Protein AF-A0A8J4T6A2-F1 (afdb_monomer_lite)

Sequence (131 aa):
PFPASNYIHLYDVHERLLNKLLDRYDEGLISDFYSFLDDVWPLAIYHDRFAEFQSELREILHSIPPKGQQSIADNVREMLEGTGEIKPSEVEQLKAVYLNDGYKRAVEERLLNFISFNYNLLPMYAKPDLV

Foldseek 3Di:
DDPVLQVVLCPPPDCVVVVVVPVCVVVVVDPDPRVSSPDLVCLCSSDPCNVVLVVVLVVLQQDAFPQHPGGLVVLVVVCCVVPVDQDPVNVVVSVVCCVPRCSVVVNVVSVLVSCVVCCVSNVVDDHPVRD

InterPro domains:
  IPR038884 Cilia- and flagella-associated protein 61 [PTHR21178] (2-130)
  IPR056299 CFAP61, dimerisation domain [PF23150] (1-45)

Radius of gyration: 17.55 Å; chains: 1; bounding box: 40×37×43 Å

Secondary structure (DSSP, 8-state):
---HHHHHTTTT--GGGGTSHHHHHHTTS-S-HHHHHSSSTTTTTSSTTHHHHHHHHHHHHHSPPTT-SS-HHHHHHHHHHHHSS--HHHHHHHHHHHHHSSHHHHHHHHHHHHHHHTTTT-TTS--GGG-

Organism: NCBI:txid100268

pLDDT: mean 88.51, std 6.6, range [53.25, 95.75]

Structure (mmCIF, N/CA/C/O backbone):
data_AF-A0A8J4T6A2-F1
#
_entry.id   AF-A0A8J4T6A2-F1
#
loop_
_atom_site.group_PDB
_atom_site.id
_atom_site.type_symbol
_atom_site.label_atom_id
_atom_site.label_alt_id
_atom_site.label_comp_id
_atom_site.label_asym_id
_atom_site.label_entity_id
_atom_site.label_seq_id
_atom_site.pdbx_PDB_ins_code
_atom_site.Cartn_x
_atom_site.Cartn_y
_atom_site.Cartn_z
_atom_site.occupancy
_atom_site.B_iso_or_equiv
_atom_site.auth_seq_id
_atom_site.auth_comp_id
_atom_site.auth_asym_id
_atom_site.auth_atom_id
_atom_site.pdbx_PDB_model_num
ATOM 1 N N . PRO A 1 1 ? 21.703 -9.189 -13.269 1.00 79.88 1 PRO A N 1
ATOM 2 C CA . PRO A 1 1 ? 22.243 -9.259 -11.888 1.00 79.88 1 PRO A CA 1
ATOM 3 C C . PRO A 1 1 ? 21.060 -9.260 -10.921 1.00 79.88 1 PRO A C 1
ATOM 5 O O . PRO A 1 1 ? 20.067 -8.623 -11.244 1.00 79.88 1 PRO A O 1
ATOM 8 N N . PHE A 1 2 ? 21.127 -9.983 -9.803 1.00 84.06 2 PHE A N 1
ATOM 9 C CA . PHE A 1 2 ? 19.994 -10.085 -8.877 1.00 84.06 2 PHE A CA 1
ATOM 10 C C . PHE A 1 2 ? 19.778 -8.756 -8.116 1.00 84.06 2 PHE A C 1
ATOM 12 O O . PHE A 1 2 ? 20.727 -8.292 -7.473 1.00 84.06 2 PHE A O 1
ATOM 19 N N . PRO A 1 3 ? 18.582 -8.133 -8.167 1.00 89.25 3 PRO A N 1
ATOM 20 C CA . PRO A 1 3 ? 18.318 -6.814 -7.587 1.00 89.25 3 PRO A CA 1
ATOM 21 C C . PRO A 1 3 ? 18.047 -6.895 -6.074 1.00 89.25 3 PRO A C 1
ATOM 23 O O . PRO A 1 3 ? 16.985 -6.515 -5.585 1.00 89.25 3 PRO A O 1
ATOM 26 N N . ALA A 1 4 ? 19.027 -7.391 -5.311 1.00 91.12 4 ALA A N 1
ATOM 27 C CA . ALA A 1 4 ? 18.889 -7.637 -3.872 1.00 91.12 4 ALA A CA 1
ATOM 28 C C . ALA A 1 4 ? 18.439 -6.397 -3.080 1.00 91.12 4 ALA A C 1
ATOM 30 O O . ALA A 1 4 ? 17.628 -6.517 -2.165 1.00 91.12 4 ALA A O 1
ATOM 31 N N . SER A 1 5 ? 18.933 -5.209 -3.446 1.00 90.88 5 SER A N 1
ATOM 32 C CA . SER A 1 5 ? 18.570 -3.943 -2.798 1.00 90.88 5 SER A CA 1
ATOM 33 C C . SER A 1 5 ? 17.072 -3.663 -2.871 1.00 90.88 5 SER A C 1
ATOM 35 O O . SER A 1 5 ? 16.485 -3.236 -1.885 1.00 90.88 5 SER A O 1
ATOM 37 N N . ASN A 1 6 ? 16.440 -3.944 -4.011 1.00 92.06 6 ASN A N 1
ATOM 38 C CA . ASN A 1 6 ? 15.015 -3.695 -4.203 1.00 92.06 6 ASN A CA 1
ATOM 39 C C . ASN A 1 6 ? 14.198 -4.659 -3.343 1.00 92.06 6 ASN A C 1
ATOM 41 O O . ASN A 1 6 ? 13.299 -4.243 -2.622 1.00 92.06 6 ASN A O 1
ATOM 45 N N . TYR A 1 7 ? 14.567 -5.939 -3.339 1.00 92.12 7 TYR A N 1
ATOM 46 C CA . TYR A 1 7 ? 13.794 -6.966 -2.638 1.00 92.12 7 TYR A CA 1
ATOM 47 C C . TYR A 1 7 ? 13.863 -6.839 -1.114 1.00 92.12 7 TYR A C 1
ATOM 49 O O . TYR A 1 7 ? 12.923 -7.241 -0.436 1.00 92.12 7 TYR A O 1
ATOM 57 N N . ILE A 1 8 ? 14.917 -6.227 -0.565 1.00 92.31 8 ILE A N 1
ATOM 58 C CA . ILE A 1 8 ? 14.974 -5.903 0.869 1.00 92.31 8 ILE A CA 1
ATOM 59 C C . ILE A 1 8 ? 13.809 -4.984 1.278 1.00 92.31 8 ILE A C 1
ATOM 61 O O . ILE A 1 8 ? 13.272 -5.159 2.367 1.00 92.31 8 ILE A O 1
ATOM 65 N N . HIS A 1 9 ? 13.354 -4.078 0.405 1.00 91.00 9 HIS A N 1
ATOM 66 C CA . HIS A 1 9 ? 12.208 -3.199 0.686 1.00 91.00 9 HIS A CA 1
ATOM 67 C C . HIS A 1 9 ? 10.863 -3.944 0.717 1.00 91.00 9 HIS A C 1
ATOM 69 O O . HIS A 1 9 ? 9.873 -3.403 1.197 1.00 91.00 9 HIS A O 1
ATOM 75 N N . LEU A 1 10 ? 10.811 -5.181 0.210 1.00 91.19 10 LEU A N 1
ATOM 76 C CA . LEU A 1 10 ? 9.619 -6.034 0.270 1.00 91.19 10 LEU A CA 1
ATOM 77 C C . LEU A 1 10 ? 9.528 -6.819 1.580 1.00 91.19 10 LEU A C 1
ATOM 79 O O . LEU A 1 10 ? 8.507 -7.449 1.853 1.00 91.19 10 LEU A O 1
ATOM 83 N N . TYR A 1 11 ? 10.592 -6.823 2.383 1.00 88.56 11 TYR A N 1
ATOM 84 C CA . TYR A 1 11 ? 10.566 -7.466 3.685 1.00 88.56 11 TYR A CA 1
ATOM 85 C C . TYR A 1 11 ? 9.569 -6.752 4.606 1.00 88.56 11 TYR A C 1
ATOM 87 O O . TYR A 1 11 ? 9.476 -5.529 4.592 1.00 88.56 11 TYR A O 1
ATOM 95 N N . ASP A 1 12 ? 8.825 -7.524 5.402 1.00 85.94 12 ASP A N 1
ATOM 96 C CA . ASP A 1 12 ? 7.759 -7.027 6.294 1.00 85.94 12 ASP A CA 1
ATOM 97 C C . ASP A 1 12 ? 6.556 -6.377 5.568 1.00 85.94 12 ASP A C 1
ATOM 99 O O . ASP A 1 12 ? 5.667 -5.789 6.185 1.00 85.94 12 ASP A O 1
ATOM 103 N N . VAL A 1 13 ? 6.476 -6.524 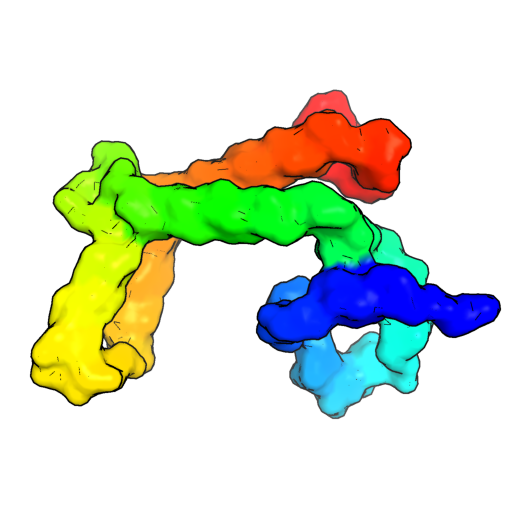4.239 1.00 89.75 13 VAL A N 1
ATOM 104 C CA . VAL A 1 13 ? 5.329 -6.088 3.439 1.00 89.75 13 VAL A CA 1
ATOM 105 C C . VAL A 1 13 ? 4.328 -7.229 3.277 1.00 89.75 13 VAL A C 1
ATOM 107 O O . VAL A 1 13 ? 4.654 -8.321 2.815 1.00 89.75 13 VAL A O 1
ATOM 110 N N . HIS A 1 14 ? 3.064 -6.960 3.604 1.00 90.88 14 HIS A N 1
ATOM 111 C CA . HIS A 1 14 ? 1.982 -7.922 3.405 1.00 90.88 14 HIS A CA 1
ATOM 112 C C . HIS A 1 14 ? 1.709 -8.157 1.906 1.00 90.88 14 HIS A C 1
ATOM 114 O O . HIS A 1 14 ? 1.600 -7.207 1.131 1.00 90.88 14 HIS A O 1
ATOM 120 N N . GLU A 1 15 ? 1.485 -9.412 1.500 1.00 90.19 15 GLU A N 1
ATOM 121 C CA . GLU A 1 15 ? 1.326 -9.820 0.090 1.00 90.19 15 GLU A CA 1
ATOM 122 C C . GLU A 1 15 ? 0.196 -9.083 -0.666 1.00 90.19 15 GLU A C 1
ATOM 124 O O . GLU A 1 15 ? 0.342 -8.746 -1.838 1.00 90.19 15 GLU A O 1
ATOM 129 N N . ARG A 1 16 ? -0.894 -8.716 0.024 1.00 90.88 16 ARG A N 1
ATOM 130 C CA . ARG A 1 16 ? -1.946 -7.818 -0.492 1.00 90.88 16 ARG A CA 1
ATOM 131 C C . ARG A 1 16 ? -1.437 -6.492 -1.066 1.00 90.88 16 ARG A C 1
ATOM 133 O O . ARG A 1 16 ? -2.049 -6.007 -2.013 1.00 90.88 16 ARG A O 1
ATOM 140 N N . LEU A 1 17 ? -0.369 -5.901 -0.515 1.00 90.38 17 LEU A N 1
ATOM 141 C CA . LEU A 1 17 ? 0.248 -4.693 -1.084 1.00 90.38 17 LEU A CA 1
ATOM 142 C C . LEU A 1 17 ? 0.984 -5.012 -2.390 1.00 90.38 17 LEU A C 1
ATOM 144 O O . LEU A 1 17 ? 1.019 -4.193 -3.302 1.00 90.38 17 LEU A O 1
ATOM 148 N N . LEU A 1 18 ? 1.510 -6.229 -2.504 1.00 92.19 18 LEU A N 1
ATOM 149 C CA . LEU A 1 18 ? 2.196 -6.754 -3.682 1.00 92.19 18 LEU A CA 1
ATOM 150 C C . LEU A 1 18 ? 1.207 -7.339 -4.698 1.00 92.19 18 LEU A C 1
ATOM 152 O O . LEU A 1 18 ? 1.467 -8.362 -5.326 1.00 92.19 18 LEU A O 1
ATOM 156 N N . ASN A 1 19 ? 0.055 -6.680 -4.843 1.00 90.12 19 ASN A N 1
ATOM 157 C CA . ASN A 1 19 ? -1.023 -7.054 -5.753 1.00 90.12 19 ASN A CA 1
ATOM 158 C C . ASN A 1 19 ? -1.575 -8.470 -5.540 1.00 90.12 19 ASN A C 1
ATOM 160 O O . ASN A 1 19 ? -1.928 -9.129 -6.513 1.00 90.12 19 ASN A O 1
ATOM 164 N N . LYS A 1 20 ? -1.720 -8.915 -4.286 1.00 92.06 20 LYS A N 1
ATOM 165 C CA . LYS A 1 20 ? -2.178 -10.277 -3.954 1.00 92.06 20 LYS A CA 1
ATOM 166 C C . LYS A 1 20 ? -1.282 -11.347 -4.587 1.00 92.06 20 LYS A C 1
ATOM 168 O O . LYS A 1 20 ? -1.732 -12.185 -5.372 1.00 92.06 20 LYS A O 1
ATOM 173 N N . LEU A 1 21 ? 0.015 -11.220 -4.325 1.00 91.62 21 LEU A N 1
ATOM 174 C CA . LEU A 1 21 ? 1.079 -11.985 -4.965 1.00 91.62 21 LEU A CA 1
ATOM 175 C C . LEU A 1 21 ? 0.800 -13.496 -4.977 1.00 91.62 21 LEU A C 1
ATOM 177 O O . LEU A 1 21 ? 1.015 -14.140 -6.002 1.00 91.62 21 LEU A O 1
ATOM 181 N N . LEU A 1 22 ? 0.321 -14.044 -3.854 1.00 91.19 22 LEU A N 1
ATOM 182 C CA . LEU A 1 22 ? 0.083 -15.483 -3.712 1.00 91.19 22 LEU A CA 1
ATOM 183 C C . LEU A 1 22 ? -1.124 -15.935 -4.534 1.00 91.19 22 LEU A C 1
ATOM 185 O O . LEU A 1 22 ? -0.985 -16.832 -5.360 1.00 91.19 22 LEU A O 1
ATOM 189 N N . ASP A 1 23 ? -2.262 -15.249 -4.391 1.00 93.81 23 ASP A N 1
ATOM 190 C CA . ASP A 1 23 ? -3.486 -15.569 -5.138 1.00 93.81 23 ASP A CA 1
ATOM 191 C C . ASP A 1 23 ? -3.219 -15.567 -6.654 1.00 93.81 23 ASP A C 1
ATOM 193 O O . ASP A 1 23 ? -3.608 -16.482 -7.377 1.00 93.81 23 ASP A O 1
ATOM 197 N N . ARG A 1 24 ? -2.494 -14.556 -7.153 1.00 93.50 24 ARG A N 1
ATOM 198 C CA . ARG A 1 24 ? -2.190 -14.437 -8.588 1.00 93.50 24 ARG A CA 1
ATOM 199 C C . ARG A 1 24 ? -1.208 -15.492 -9.086 1.00 93.50 24 ARG A C 1
ATOM 201 O O . ARG A 1 24 ? -1.247 -15.837 -10.268 1.00 93.50 24 ARG A O 1
ATOM 208 N N . TYR A 1 25 ? -0.308 -15.962 -8.230 1.00 94.25 25 TYR A N 1
ATOM 209 C CA . TYR A 1 25 ? 0.577 -17.070 -8.565 1.00 94.25 25 TYR A CA 1
ATOM 210 C C . TYR A 1 25 ? -0.212 -18.377 -8.675 1.00 94.25 25 TYR A C 1
ATOM 212 O O . TYR A 1 25 ? -0.102 -19.070 -9.686 1.00 94.25 25 TYR A O 1
ATOM 220 N N . ASP A 1 26 ? -1.07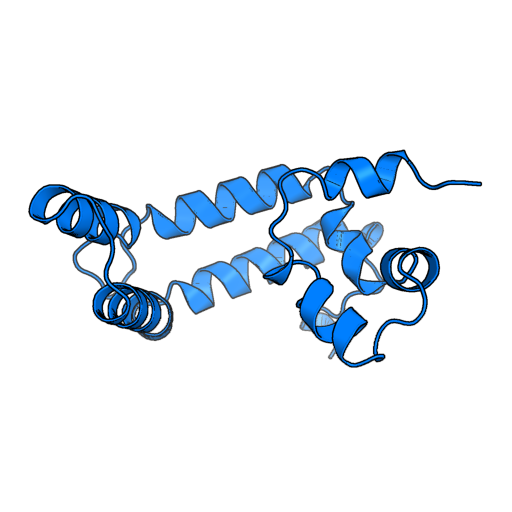7 -18.655 -7.699 1.00 94.25 26 ASP A N 1
ATOM 221 C CA . ASP A 1 26 ? -1.917 -19.856 -7.671 1.00 94.25 26 ASP A CA 1
ATOM 222 C C . ASP A 1 26 ? -2.915 -19.896 -8.844 1.00 94.25 26 ASP A C 1
ATOM 224 O O . ASP A 1 26 ? -3.173 -20.956 -9.417 1.00 94.25 26 ASP A O 1
ATOM 228 N N . GLU A 1 27 ? -3.428 -18.737 -9.267 1.00 95.75 27 GLU A N 1
ATOM 229 C CA . GLU A 1 27 ? -4.269 -18.585 -10.463 1.00 95.75 27 GLU A CA 1
ATOM 230 C C . GLU A 1 27 ? -3.487 -18.684 -11.791 1.00 95.75 27 GLU A C 1
ATOM 232 O O . GLU A 1 27 ? -4.086 -18.664 -12.869 1.00 95.75 27 GLU A O 1
ATOM 237 N N . GLY A 1 28 ? -2.153 -18.773 -11.748 1.00 93.88 28 GLY A N 1
ATOM 238 C CA . GLY A 1 28 ? -1.291 -18.822 -12.932 1.00 93.88 28 GLY A CA 1
ATOM 239 C C . GLY A 1 28 ? -1.151 -17.486 -13.672 1.00 93.88 28 GLY A C 1
ATOM 240 O O . GLY A 1 28 ? -0.653 -17.458 -14.798 1.00 93.88 28 GLY A O 1
ATOM 241 N N . LEU A 1 29 ? -1.570 -16.371 -13.061 1.00 93.19 29 LEU A N 1
ATOM 242 C CA . LEU A 1 29 ? -1.395 -15.017 -13.603 1.00 93.19 29 LEU A CA 1
ATOM 243 C C . LEU A 1 29 ? 0.047 -14.517 -13.447 1.00 93.19 29 LEU A C 1
ATOM 245 O O . LEU A 1 29 ? 0.479 -13.653 -14.209 1.00 93.19 29 LEU A O 1
ATOM 249 N N . ILE A 1 30 ? 0.780 -15.043 -12.462 1.00 94.38 30 ILE A N 1
ATOM 250 C CA . ILE A 1 30 ? 2.213 -14.810 -12.272 1.00 94.38 30 ILE A CA 1
ATOM 251 C C . ILE A 1 30 ? 2.942 -16.119 -12.549 1.00 94.38 30 ILE A C 1
ATOM 253 O O . ILE A 1 30 ? 2.898 -17.046 -11.751 1.00 94.38 30 ILE A O 1
ATOM 257 N N . SER A 1 31 ? 3.640 -16.192 -13.677 1.00 90.56 31 SER A N 1
ATOM 258 C CA . SER A 1 31 ? 4.462 -17.357 -14.020 1.00 90.56 31 SER A CA 1
ATOM 259 C C . SER A 1 31 ? 5.849 -17.319 -13.377 1.00 90.56 31 SER A C 1
ATOM 261 O O . SER A 1 31 ? 6.474 -18.359 -13.189 1.00 90.56 31 SER A O 1
ATOM 263 N N . ASP A 1 32 ? 6.346 -16.117 -13.081 1.00 92.69 32 ASP A N 1
ATOM 264 C CA . ASP A 1 32 ? 7.692 -15.877 -12.571 1.00 92.69 32 ASP A CA 1
ATOM 265 C C . ASP A 1 32 ? 7.719 -14.627 -11.679 1.00 92.69 32 ASP A C 1
ATOM 267 O O . ASP A 1 32 ? 7.412 -13.520 -12.129 1.00 92.69 32 ASP A O 1
ATOM 271 N N . PHE A 1 33 ? 8.112 -14.801 -10.414 1.00 91.06 33 PHE A N 1
ATOM 272 C CA . PHE A 1 33 ? 8.208 -13.694 -9.463 1.00 91.06 33 PHE A CA 1
ATOM 273 C C . PHE A 1 33 ? 9.300 -12.698 -9.829 1.00 91.06 33 PHE A C 1
ATOM 275 O O . PHE A 1 33 ? 9.140 -11.515 -9.540 1.00 91.06 33 PHE A O 1
ATOM 282 N N . TYR A 1 34 ? 10.382 -13.145 -10.472 1.00 91.12 34 TYR A N 1
ATOM 283 C CA . TYR A 1 34 ? 11.456 -12.240 -10.859 1.00 91.12 34 TYR A CA 1
ATOM 284 C C . TYR A 1 34 ? 10.941 -11.216 -11.872 1.00 91.12 34 TYR A C 1
ATOM 286 O O . TYR A 1 34 ? 10.994 -10.019 -11.607 1.00 91.12 34 TYR A O 1
ATOM 294 N N . SER A 1 35 ? 10.349 -11.684 -12.973 1.00 90.50 35 SER A N 1
ATOM 295 C CA . SER A 1 35 ? 9.775 -10.819 -14.012 1.00 90.50 35 SER A CA 1
ATOM 296 C C . SER A 1 35 ? 8.640 -9.937 -13.484 1.00 90.50 35 SER A C 1
ATOM 298 O O . SER A 1 35 ? 8.524 -8.782 -13.877 1.00 90.50 35 SER A O 1
ATOM 300 N N . PHE A 1 36 ? 7.812 -10.456 -12.571 1.00 92.50 36 PHE A N 1
ATOM 301 C CA . PHE A 1 36 ? 6.710 -9.698 -11.972 1.00 92.50 36 PHE A CA 1
ATOM 302 C C . PHE A 1 36 ? 7.180 -8.550 -11.065 1.00 92.50 36 PHE A C 1
ATOM 304 O O . PHE A 1 36 ? 6.566 -7.481 -11.040 1.00 92.50 36 PHE A O 1
ATOM 311 N N . LEU A 1 37 ? 8.257 -8.775 -10.307 1.00 93.19 37 LEU A N 1
ATOM 312 C CA . LEU A 1 37 ? 8.836 -7.800 -9.380 1.00 93.19 37 LEU A CA 1
ATOM 313 C C . LEU A 1 37 ? 9.855 -6.860 -10.046 1.00 93.19 37 LEU A C 1
ATOM 315 O O . LEU A 1 37 ? 10.216 -5.853 -9.435 1.00 93.19 37 LEU A O 1
ATOM 319 N N . ASP A 1 38 ? 10.313 -7.177 -11.258 1.00 91.56 38 ASP A N 1
ATOM 320 C CA . ASP A 1 38 ? 11.168 -6.323 -12.104 1.00 91.56 38 ASP A CA 1
ATOM 321 C C . ASP A 1 38 ? 10.356 -5.330 -12.962 1.00 91.56 38 ASP A C 1
ATOM 323 O O . ASP A 1 38 ? 10.915 -4.531 -13.710 1.00 91.56 38 ASP A O 1
ATOM 327 N N . ASP A 1 39 ? 9.026 -5.368 -12.854 1.00 90.75 39 ASP A N 1
ATOM 328 C CA . ASP A 1 39 ? 8.124 -4.449 -13.545 1.00 90.75 39 ASP A CA 1
ATOM 329 C C . ASP A 1 39 ? 8.157 -3.034 -12.918 1.00 90.75 39 ASP A C 1
ATOM 331 O O . ASP A 1 39 ? 8.885 -2.734 -11.971 1.00 90.75 39 ASP A O 1
ATOM 335 N N . VAL A 1 40 ? 7.356 -2.128 -13.465 1.00 90.75 40 VAL A N 1
ATOM 336 C CA . VAL A 1 40 ? 7.342 -0.693 -13.178 1.00 90.75 40 VAL A CA 1
ATOM 337 C C . VAL A 1 40 ? 6.503 -0.349 -11.935 1.00 90.75 40 VAL A C 1
ATOM 339 O O . VAL A 1 40 ? 6.807 0.603 -11.210 1.00 90.75 40 VAL A O 1
ATOM 342 N N . TRP A 1 41 ? 5.463 -1.139 -11.653 1.00 89.62 41 TRP A N 1
ATOM 343 C CA . TRP A 1 41 ? 4.518 -0.925 -10.547 1.00 89.62 41 TRP A CA 1
ATOM 344 C C . TRP A 1 41 ? 5.099 -1.017 -9.112 1.00 89.62 41 TRP A C 1
ATOM 346 O O . TRP A 1 41 ? 4.569 -0.322 -8.243 1.00 89.62 41 TRP A O 1
ATOM 356 N N . PRO A 1 42 ? 6.139 -1.825 -8.797 1.00 92.75 42 PRO A N 1
ATOM 357 C CA . PRO A 1 42 ? 6.699 -1.915 -7.453 1.00 92.75 42 PRO A CA 1
ATOM 358 C C . PRO A 1 42 ? 7.802 -0.876 -7.214 1.00 92.75 42 PRO A C 1
ATOM 360 O O . PRO A 1 42 ? 8.273 -0.746 -6.088 1.00 92.75 42 PRO A O 1
ATOM 363 N N . LEU A 1 43 ? 8.205 -0.100 -8.230 1.00 92.56 43 LEU A N 1
ATOM 364 C CA . LEU A 1 43 ? 9.270 0.902 -8.098 1.00 92.56 43 LEU A CA 1
ATOM 365 C C . LEU A 1 43 ? 8.975 1.943 -7.008 1.00 92.56 43 LEU A C 1
ATOM 367 O O . LEU A 1 43 ? 9.894 2.381 -6.324 1.00 92.56 43 LEU A O 1
ATOM 371 N N . ALA A 1 44 ? 7.703 2.301 -6.798 1.00 92.38 44 ALA A N 1
ATOM 372 C CA . ALA A 1 44 ? 7.303 3.172 -5.695 1.00 92.38 44 ALA A CA 1
ATOM 373 C C . ALA A 1 44 ? 7.556 2.535 -4.315 1.00 92.38 44 ALA A C 1
ATOM 375 O O . ALA A 1 44 ? 7.891 3.251 -3.378 1.00 92.38 44 ALA A O 1
ATOM 376 N N . ILE A 1 45 ? 7.432 1.207 -4.202 1.00 92.81 45 ILE A N 1
ATOM 377 C CA . ILE A 1 45 ? 7.675 0.436 -2.971 1.00 92.81 45 ILE A CA 1
ATOM 378 C C . ILE A 1 45 ? 9.179 0.301 -2.709 1.00 92.81 45 ILE A C 1
ATOM 380 O O . ILE A 1 45 ? 9.618 0.375 -1.566 1.00 92.81 45 ILE A O 1
ATOM 384 N N . TYR A 1 46 ? 9.982 0.147 -3.765 1.00 93.69 46 TYR A N 1
ATOM 385 C CA . TYR A 1 46 ? 11.448 0.103 -3.672 1.00 93.69 46 TYR A CA 1
ATOM 386 C C . TYR A 1 46 ? 12.089 1.453 -3.353 1.00 93.69 46 TYR A C 1
ATOM 388 O O . TYR A 1 46 ? 13.297 1.519 -3.129 1.00 93.69 46 TYR A O 1
ATOM 396 N N . HIS A 1 47 ? 11.315 2.534 -3.381 1.00 92.81 47 HIS A N 1
ATOM 397 C CA . HIS A 1 47 ? 11.830 3.860 -3.105 1.00 92.81 47 HIS A CA 1
ATOM 398 C C . HIS A 1 47 ? 12.244 3.960 -1.630 1.00 92.81 47 HIS A C 1
ATOM 400 O O . HIS A 1 47 ? 11.476 3.620 -0.734 1.00 92.81 47 HIS A O 1
ATOM 406 N N . ASP A 1 48 ? 13.434 4.496 -1.366 1.00 91.06 48 ASP A N 1
ATOM 407 C CA . ASP A 1 48 ? 13.980 4.697 -0.012 1.00 91.06 48 ASP A CA 1
ATOM 408 C C . ASP A 1 48 ? 13.023 5.456 0.934 1.00 91.06 48 ASP A C 1
ATOM 410 O O . ASP A 1 48 ? 12.906 5.138 2.116 1.00 91.06 48 ASP A O 1
ATOM 414 N N . ARG A 1 49 ? 12.273 6.420 0.394 1.00 91.56 49 ARG A N 1
ATOM 415 C CA . ARG A 1 49 ? 11.265 7.237 1.089 1.00 91.56 49 ARG A CA 1
ATOM 416 C C . ARG A 1 49 ? 9.907 6.567 1.273 1.00 91.56 49 ARG A C 1
ATOM 418 O O . ARG A 1 49 ? 9.018 7.151 1.892 1.00 91.56 49 ARG A O 1
ATOM 425 N N . PHE A 1 50 ? 9.710 5.355 0.761 1.00 92.44 50 PHE A N 1
ATOM 426 C CA . PHE A 1 50 ? 8.442 4.647 0.918 1.00 92.44 50 PHE A CA 1
ATOM 427 C C . PHE A 1 50 ? 8.134 4.338 2.392 1.00 92.44 50 PHE A C 1
ATOM 429 O O . PHE A 1 50 ? 6.981 4.424 2.811 1.00 92.44 50 PHE A O 1
ATOM 436 N N . ALA A 1 51 ? 9.155 4.061 3.210 1.00 91.00 51 ALA A N 1
ATOM 437 C CA . ALA A 1 51 ? 8.985 3.817 4.645 1.00 91.00 51 ALA A CA 1
ATOM 438 C C . ALA A 1 51 ? 8.509 5.069 5.413 1.00 91.00 51 ALA A C 1
ATOM 440 O O . ALA A 1 51 ? 7.675 4.974 6.321 1.00 91.00 51 ALA A O 1
ATOM 441 N N . GLU A 1 52 ? 8.995 6.253 5.025 1.00 92.38 52 GLU A N 1
ATOM 442 C CA . GLU A 1 52 ? 8.509 7.535 5.555 1.00 92.38 52 GLU A CA 1
ATOM 443 C C . GLU A 1 52 ? 7.037 7.732 5.172 1.00 92.38 52 GLU A C 1
ATOM 445 O O . GLU A 1 52 ? 6.198 7.970 6.039 1.00 92.38 52 GLU A O 1
ATOM 450 N N . PHE A 1 53 ? 6.693 7.500 3.901 1.00 93.38 53 PHE A N 1
ATOM 451 C CA . PHE A 1 53 ? 5.310 7.550 3.426 1.00 93.38 53 PHE A CA 1
ATOM 452 C C . PHE A 1 53 ? 4.386 6.590 4.194 1.00 93.38 53 PHE A C 1
ATOM 454 O O . PHE A 1 53 ? 3.305 6.989 4.624 1.00 93.38 53 PHE A O 1
ATOM 461 N N . GLN A 1 54 ? 4.806 5.346 4.440 1.00 91.62 54 GLN A N 1
ATOM 462 C CA . GLN A 1 54 ? 4.035 4.398 5.253 1.00 91.62 54 GLN A CA 1
ATOM 463 C C . GLN A 1 54 ? 3.806 4.902 6.682 1.00 91.62 54 GLN A C 1
ATOM 465 O O . GLN A 1 54 ? 2.733 4.674 7.245 1.00 91.62 54 GLN A O 1
ATOM 470 N N . SER A 1 55 ? 4.792 5.580 7.268 1.00 92.25 55 SER A N 1
ATOM 471 C CA . SER A 1 55 ? 4.669 6.167 8.604 1.00 92.25 55 SER A CA 1
ATOM 472 C C . SER A 1 55 ? 3.640 7.301 8.608 1.00 92.25 55 SER A C 1
ATOM 474 O O . SER A 1 55 ? 2.741 7.296 9.448 1.00 92.25 55 SER A O 1
ATOM 476 N N . GLU A 1 56 ? 3.668 8.182 7.604 1.00 93.06 56 GLU A N 1
ATOM 477 C CA . GLU A 1 56 ? 2.659 9.237 7.426 1.00 93.06 56 GLU A CA 1
ATOM 478 C C . GLU A 1 56 ? 1.243 8.663 7.234 1.00 93.06 56 GLU A C 1
ATOM 480 O O . GLU A 1 56 ? 0.271 9.181 7.786 1.00 93.06 56 GLU A O 1
ATOM 485 N N . LEU A 1 57 ? 1.097 7.555 6.495 1.00 92.12 57 LEU A N 1
ATOM 486 C CA . LEU A 1 57 ? -0.198 6.882 6.354 1.00 92.12 57 LEU A CA 1
ATOM 487 C C . LEU A 1 57 ? -0.718 6.330 7.687 1.00 92.12 57 LEU A C 1
ATOM 489 O O . LEU A 1 57 ? -1.921 6.382 7.947 1.00 92.12 57 LEU A O 1
ATOM 493 N N . ARG A 1 58 ? 0.166 5.809 8.546 1.00 91.12 58 ARG A N 1
ATOM 494 C CA . ARG A 1 58 ? -0.217 5.352 9.892 1.00 91.12 58 ARG A CA 1
ATOM 495 C C . ARG A 1 58 ? -0.666 6.527 10.756 1.00 91.12 58 ARG A C 1
ATOM 497 O O . ARG A 1 58 ? -1.679 6.412 11.440 1.00 91.12 58 ARG A O 1
ATOM 504 N N . GLU A 1 59 ? 0.024 7.663 10.685 1.00 92.06 59 GLU A N 1
ATOM 505 C CA . GLU A 1 59 ? -0.377 8.884 11.395 1.00 92.06 59 GLU A CA 1
ATOM 506 C C . GLU A 1 59 ? -1.770 9.364 10.984 1.00 92.06 59 GLU A C 1
ATOM 508 O O . GLU A 1 59 ? -2.565 9.738 11.847 1.00 92.06 59 GLU A O 1
ATOM 513 N N . ILE A 1 60 ? -2.114 9.270 9.693 1.00 90.88 60 ILE A N 1
ATOM 514 C CA . ILE A 1 60 ? -3.471 9.562 9.220 1.00 90.88 60 ILE A CA 1
ATOM 515 C C . ILE A 1 60 ? -4.491 8.708 9.980 1.00 90.88 60 ILE A C 1
ATOM 517 O O . ILE A 1 60 ? -5.464 9.263 10.473 1.00 90.88 60 ILE A O 1
ATOM 521 N N . LEU A 1 61 ? -4.265 7.404 10.160 1.00 87.62 61 LEU A N 1
ATOM 522 C CA . LEU A 1 61 ? -5.200 6.513 10.871 1.00 87.62 61 LEU A CA 1
ATOM 523 C C . LEU A 1 61 ? -5.305 6.791 12.380 1.00 87.62 61 LEU A C 1
ATOM 525 O O . LEU A 1 61 ? -6.328 6.468 12.988 1.00 87.62 61 LEU A O 1
ATOM 529 N N . HIS A 1 62 ? -4.268 7.382 12.975 1.00 88.00 62 HIS A N 1
ATOM 530 C CA . HIS A 1 62 ? -4.276 7.860 14.361 1.00 88.00 62 HIS A CA 1
ATOM 531 C C . HIS A 1 62 ? -4.938 9.233 14.516 1.00 88.00 62 HIS A C 1
ATOM 533 O O . HIS A 1 62 ? -5.341 9.602 15.617 1.00 88.00 62 HIS A O 1
ATOM 539 N N . SER A 1 63 ? -5.059 10.002 13.434 1.00 87.75 63 SER A N 1
ATOM 540 C CA . SER A 1 63 ? -5.729 11.298 13.462 1.00 87.75 63 SER A CA 1
ATOM 541 C C . SER A 1 63 ? -7.253 11.143 13.494 1.00 87.75 63 SER A C 1
ATOM 543 O O . SER A 1 63 ? -7.819 10.211 12.913 1.00 87.75 63 SER A O 1
ATOM 545 N N . ILE A 1 64 ? -7.929 12.069 14.180 1.00 79.00 64 ILE A N 1
ATOM 546 C CA . ILE A 1 64 ? -9.393 12.155 14.171 1.00 79.00 64 ILE A CA 1
ATOM 547 C C . ILE A 1 64 ? -9.806 12.777 12.832 1.00 79.00 64 ILE A C 1
ATOM 549 O O . ILE A 1 64 ? -9.323 13.862 12.490 1.00 79.00 64 ILE A O 1
ATOM 553 N N . PRO A 1 65 ? -10.672 12.117 12.054 1.00 74.50 65 PRO A N 1
ATOM 554 C CA . PRO A 1 65 ? -11.027 12.589 10.732 1.00 74.50 65 PRO A CA 1
ATOM 555 C C . PRO A 1 65 ? -12.058 13.727 10.842 1.00 74.50 65 PRO A C 1
ATOM 557 O O . PRO A 1 65 ? -12.768 13.824 11.844 1.00 74.50 65 PRO A O 1
ATOM 560 N N . PRO A 1 66 ? -12.233 14.567 9.805 1.00 67.94 66 PRO A N 1
ATOM 561 C CA . PRO A 1 66 ? -13.104 15.747 9.880 1.00 67.94 66 PRO A CA 1
ATOM 562 C C . PRO A 1 66 ? -14.574 15.452 10.214 1.00 67.94 66 PRO A C 1
ATOM 564 O O . PRO A 1 66 ? -15.285 16.332 10.691 1.00 67.94 66 PRO A O 1
ATOM 567 N N . LYS A 1 67 ? -15.044 14.238 9.907 1.00 68.50 67 LYS A N 1
ATOM 568 C CA . LYS A 1 67 ? -16.431 13.793 10.117 1.00 68.50 67 LYS A CA 1
ATOM 569 C C . LYS A 1 67 ? -16.596 12.813 11.282 1.00 68.50 67 LYS A C 1
ATOM 571 O O . LYS A 1 67 ? -17.731 12.474 11.607 1.00 68.50 67 LYS A O 1
ATOM 576 N N . GLY A 1 68 ? -15.496 12.354 11.875 1.00 70.50 68 GLY A N 1
ATOM 577 C CA . GLY A 1 68 ? -15.507 11.325 12.911 1.00 70.50 68 GLY A CA 1
ATOM 578 C C . GLY A 1 68 ? -15.388 11.915 14.309 1.00 70.50 68 GLY A C 1
ATOM 579 O O . GLY A 1 68 ? -14.955 13.049 14.498 1.00 70.50 68 GLY A O 1
ATOM 580 N N . GLN A 1 69 ? -15.783 11.121 15.301 1.00 70.75 69 GLN A N 1
ATOM 581 C CA . GLN A 1 69 ? -15.657 11.482 16.718 1.00 70.75 69 GLN A CA 1
ATOM 582 C C . GLN A 1 69 ? -14.391 10.892 17.357 1.00 70.75 69 GLN A C 1
ATOM 584 O O . GLN A 1 69 ? -13.892 11.435 18.337 1.00 70.75 69 GLN A O 1
ATOM 589 N N . GLN A 1 70 ? -13.861 9.804 16.790 1.00 81.25 70 GLN A N 1
ATOM 590 C CA . GLN A 1 70 ? -12.689 9.070 17.269 1.00 81.25 70 GLN A CA 1
ATOM 591 C C . GLN A 1 70 ? -11.847 8.590 16.082 1.00 81.25 70 GLN A C 1
ATOM 593 O O . GLN A 1 70 ? -12.348 8.509 14.956 1.00 81.25 70 GLN A O 1
ATOM 598 N N . SER A 1 71 ? -10.572 8.272 16.324 1.00 87.38 71 SER A N 1
ATOM 599 C CA . SER A 1 71 ? -9.703 7.737 15.276 1.00 87.38 71 SER A CA 1
ATOM 600 C C . SER A 1 71 ? -9.973 6.251 15.005 1.00 87.38 71 SER A C 1
ATOM 602 O O . SER A 1 71 ? -10.481 5.530 15.866 1.00 87.38 71 SER A O 1
ATOM 604 N N . ILE A 1 72 ? -9.608 5.742 13.822 1.00 87.25 72 ILE A N 1
ATOM 605 C CA . ILE A 1 72 ? -9.640 4.290 13.550 1.00 87.25 72 ILE A CA 1
ATOM 606 C C . ILE A 1 72 ? -8.779 3.534 14.567 1.00 87.25 72 ILE A C 1
ATOM 608 O O . ILE A 1 72 ? -9.170 2.462 15.022 1.00 87.25 72 ILE A O 1
ATOM 612 N N . ALA A 1 73 ? -7.632 4.094 14.954 1.00 87.69 73 ALA A N 1
ATOM 613 C CA . ALA A 1 73 ? -6.760 3.474 15.942 1.00 87.69 73 ALA A CA 1
ATOM 614 C C . ALA A 1 73 ? -7.406 3.368 17.333 1.00 87.69 73 ALA A C 1
ATOM 616 O O . ALA A 1 73 ? -7.208 2.364 18.015 1.00 87.69 73 ALA A O 1
ATOM 617 N N . ASP A 1 74 ? -8.185 4.370 17.743 1.00 88.50 74 ASP A N 1
ATOM 618 C CA . ASP A 1 74 ? -8.898 4.339 19.023 1.00 88.50 74 ASP A CA 1
ATOM 619 C C . ASP A 1 74 ? -10.054 3.336 18.984 1.00 88.50 74 ASP A C 1
ATOM 621 O O . ASP A 1 74 ? -10.161 2.510 19.885 1.00 88.50 74 ASP A O 1
ATOM 625 N N . ASN A 1 75 ? -10.819 3.300 17.885 1.00 87.62 75 ASN A N 1
ATOM 626 C CA . ASN A 1 75 ? -11.851 2.277 17.669 1.00 87.62 75 ASN A CA 1
ATOM 627 C C . ASN A 1 75 ? -11.272 0.853 17.774 1.00 87.62 75 ASN A C 1
ATOM 629 O O . ASN A 1 75 ? -11.856 -0.019 18.412 1.00 87.62 75 ASN A O 1
ATOM 633 N N . VAL A 1 76 ? -10.099 0.611 17.175 1.00 89.31 76 VAL A N 1
ATOM 634 C CA . VAL A 1 76 ? -9.407 -0.686 17.259 1.00 89.31 76 VAL A CA 1
ATOM 635 C C . VAL A 1 76 ? -9.013 -1.023 18.699 1.00 89.31 76 VAL A C 1
ATOM 637 O O . VAL A 1 76 ? -9.161 -2.171 19.113 1.00 89.31 76 VAL A O 1
ATOM 640 N N . ARG A 1 77 ? -8.521 -0.048 19.475 1.00 88.19 77 ARG A N 1
ATOM 641 C CA . ARG A 1 77 ? -8.180 -0.264 20.891 1.00 88.19 77 ARG A CA 1
ATOM 642 C C . ARG A 1 77 ? -9.412 -0.636 21.711 1.00 88.19 77 ARG A C 1
ATOM 644 O O . ARG A 1 77 ? -9.352 -1.622 22.435 1.00 88.19 77 ARG A O 1
ATOM 651 N N . GLU A 1 78 ? -10.524 0.076 21.540 1.00 87.12 78 GLU A N 1
ATOM 652 C CA . GLU A 1 78 ? -11.780 -0.218 22.247 1.00 87.12 78 GLU A CA 1
ATOM 653 C C . GLU A 1 78 ? -12.314 -1.626 21.916 1.00 87.12 78 GLU A C 1
ATOM 655 O O . GLU A 1 78 ? -12.742 -2.362 22.808 1.00 87.12 78 GLU A O 1
ATOM 660 N N . MET A 1 79 ? -12.224 -2.052 20.651 1.00 88.25 79 MET A N 1
ATOM 661 C CA . MET A 1 79 ? -12.608 -3.410 20.231 1.00 88.25 79 MET A CA 1
ATOM 662 C C . MET A 1 79 ? -11.736 -4.492 20.895 1.00 88.25 79 MET A C 1
ATOM 664 O O . MET A 1 79 ? -12.243 -5.523 21.352 1.00 88.25 79 MET A O 1
ATOM 668 N N . LEU A 1 80 ? -10.427 -4.243 21.001 1.00 88.19 80 LEU A N 1
ATOM 669 C CA . LEU A 1 80 ? -9.475 -5.159 21.634 1.00 88.19 80 LEU A CA 1
ATOM 670 C C . LEU A 1 80 ? -9.631 -5.220 23.160 1.00 88.19 80 LEU A C 1
ATOM 672 O O . LEU A 1 80 ? -9.473 -6.297 23.730 1.00 88.19 80 LEU A O 1
ATOM 676 N N . GLU A 1 81 ? -9.972 -4.115 23.825 1.00 85.19 81 GLU A N 1
ATOM 677 C CA . GLU A 1 81 ? -10.204 -4.088 25.278 1.00 85.19 81 GLU A CA 1
ATOM 678 C C . GLU A 1 81 ? -11.386 -4.972 25.700 1.00 85.19 81 GLU A C 1
ATOM 680 O O . GLU A 1 81 ? -11.365 -5.563 26.780 1.00 85.19 81 GLU A O 1
ATOM 685 N N . GLY A 1 82 ? -12.404 -5.103 24.843 1.00 74.75 82 GLY A N 1
ATOM 686 C CA . GLY A 1 82 ? -13.590 -5.900 25.143 1.00 74.75 82 GLY A CA 1
AT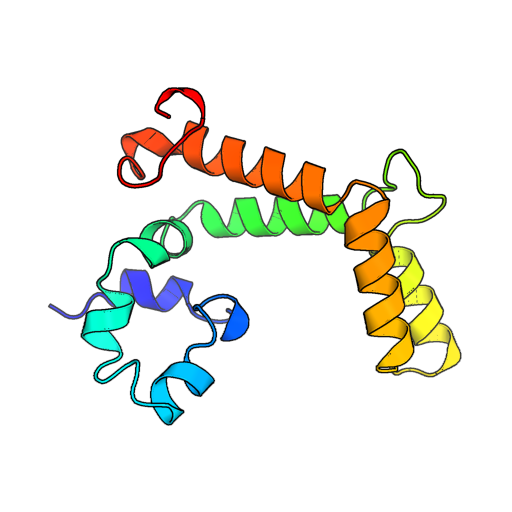OM 687 C C . GLY A 1 82 ? -13.377 -7.412 25.034 1.00 74.75 82 GLY A C 1
ATOM 688 O O . GLY A 1 82 ? -13.855 -8.162 25.886 1.00 74.75 82 GLY A O 1
ATOM 689 N N . THR A 1 83 ? -12.707 -7.880 23.975 1.00 74.62 83 THR A N 1
ATOM 690 C CA . THR A 1 83 ? -12.640 -9.324 23.663 1.00 74.62 83 THR A CA 1
ATOM 691 C C . THR A 1 83 ? -11.241 -9.872 23.385 1.00 74.62 83 THR A C 1
ATOM 693 O O . THR A 1 83 ? -11.083 -11.086 23.296 1.00 74.62 83 THR A O 1
ATOM 696 N N . GLY A 1 84 ? -10.223 -9.012 23.279 1.00 82.31 84 GLY A N 1
ATOM 697 C CA . GLY A 1 84 ? -8.850 -9.390 22.926 1.00 82.31 84 GLY A CA 1
ATOM 698 C C . GLY A 1 84 ? -8.637 -9.737 21.447 1.00 82.31 84 GLY A C 1
ATOM 699 O O . GLY A 1 84 ? -7.495 -9.885 21.020 1.00 82.31 84 GLY A O 1
ATOM 700 N N . GLU A 1 85 ? -9.706 -9.831 20.655 1.00 86.69 85 GLU A N 1
ATOM 701 C CA . GLU A 1 85 ? -9.680 -10.163 19.230 1.00 86.69 85 GLU A CA 1
ATOM 702 C C . GLU A 1 85 ? -10.586 -9.206 18.449 1.00 86.69 85 GLU A C 1
ATOM 704 O O . GLU A 1 85 ? -11.567 -8.698 18.981 1.00 86.69 85 GLU A O 1
ATOM 709 N N . ILE A 1 86 ? -10.277 -8.975 17.170 1.00 87.06 86 ILE A N 1
ATOM 710 C CA . ILE A 1 86 ? -11.135 -8.186 16.277 1.00 87.06 86 ILE A CA 1
ATOM 711 C C . ILE A 1 86 ? -11.946 -9.153 15.419 1.00 87.06 86 ILE A C 1
ATOM 713 O O . ILE A 1 86 ? -11.395 -9.927 14.632 1.00 87.06 86 ILE A O 1
ATOM 717 N N . LYS A 1 87 ? -13.268 -9.105 15.547 1.00 89.56 87 LYS A N 1
ATOM 718 C CA . LYS A 1 87 ? -14.190 -9.964 14.800 1.00 89.56 87 LYS A CA 1
ATOM 719 C C . LYS A 1 87 ? -14.306 -9.510 13.343 1.00 89.56 87 LYS A C 1
ATOM 721 O O . LYS A 1 87 ? -14.212 -8.317 13.053 1.00 89.56 87 LYS A O 1
ATOM 726 N N . PRO A 1 88 ? -14.652 -10.410 12.404 1.00 89.69 88 PRO A N 1
ATOM 727 C CA . PRO A 1 88 ? -14.863 -10.036 11.003 1.00 89.69 88 PRO A CA 1
ATOM 728 C C . PRO A 1 88 ? -15.896 -8.914 10.805 1.00 89.69 88 PRO A C 1
ATOM 730 O O . PRO A 1 88 ? -15.733 -8.063 9.934 1.00 89.69 88 PRO A O 1
ATOM 733 N N . SER A 1 89 ? -16.943 -8.876 11.637 1.00 89.31 89 SER A N 1
ATOM 734 C CA . SER A 1 89 ? -17.948 -7.807 11.613 1.00 89.31 89 SER A CA 1
ATOM 735 C C . SER A 1 89 ? -17.381 -6.444 12.014 1.00 89.31 89 SER A C 1
ATOM 737 O O . SER A 1 89 ? -17.797 -5.430 11.464 1.00 89.31 89 SER A O 1
ATOM 739 N N . GLU A 1 90 ? -16.436 -6.415 12.953 1.00 89.31 90 GLU A N 1
ATOM 740 C CA . GLU A 1 90 ? -15.765 -5.195 13.416 1.00 89.31 90 GLU A CA 1
ATOM 741 C C . GLU A 1 90 ? -14.785 -4.687 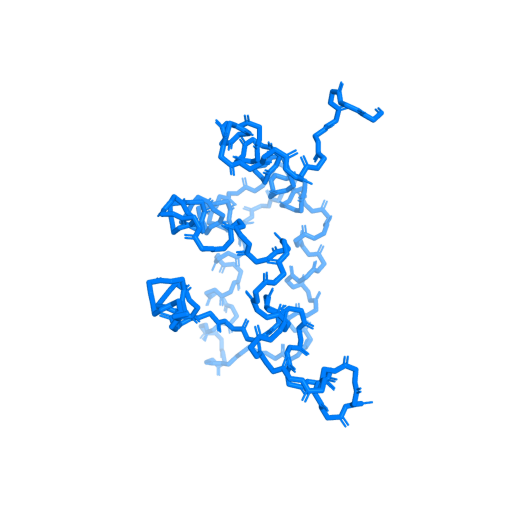12.353 1.00 89.31 90 GLU A C 1
ATOM 743 O O . GLU A 1 90 ? -14.736 -3.491 12.077 1.00 89.31 90 GLU A O 1
ATOM 748 N N . VAL A 1 91 ? -14.094 -5.592 11.650 1.00 89.88 91 VAL A N 1
ATOM 749 C CA . VAL A 1 91 ? -13.265 -5.230 10.488 1.00 89.88 91 VAL A CA 1
ATOM 750 C C . VAL A 1 91 ? -14.095 -4.546 9.396 1.00 89.88 91 VAL A C 1
ATOM 752 O O . VAL A 1 91 ? -13.658 -3.538 8.838 1.00 89.88 91 VAL A O 1
ATOM 755 N N . GLU A 1 92 ? -15.301 -5.042 9.097 1.00 91.69 92 GLU A N 1
ATOM 756 C CA . GLU A 1 92 ? -16.163 -4.402 8.092 1.00 91.69 92 GLU A CA 1
ATOM 757 C C . GLU A 1 92 ? -16.670 -3.026 8.564 1.00 91.69 92 GLU A C 1
ATOM 759 O O . GLU A 1 92 ? -16.781 -2.103 7.756 1.00 91.69 92 GLU A O 1
ATOM 764 N N . GLN A 1 93 ? -16.892 -2.842 9.872 1.00 89.75 93 GLN A N 1
ATOM 765 C CA . GLN A 1 93 ? -17.206 -1.529 10.449 1.00 89.75 93 GLN A CA 1
ATOM 766 C C . GLN A 1 93 ? -16.032 -0.551 10.308 1.00 89.75 93 GLN A C 1
ATOM 768 O O . GLN A 1 93 ? -16.223 0.557 9.807 1.00 89.75 93 GLN A O 1
ATOM 773 N N . LEU A 1 94 ? -14.810 -0.962 10.664 1.00 90.25 94 LEU A N 1
ATOM 774 C CA . LEU A 1 94 ? -13.604 -0.135 10.510 1.00 90.25 94 LEU A CA 1
ATOM 775 C C . LEU A 1 94 ? -13.375 0.259 9.047 1.00 90.25 94 LEU A C 1
ATOM 777 O O . LEU A 1 94 ? -13.014 1.395 8.739 1.00 90.25 94 LEU A O 1
ATOM 781 N N . LYS A 1 95 ? -13.639 -0.665 8.123 1.00 90.94 95 LYS A N 1
ATOM 782 C CA . LYS A 1 95 ? -13.573 -0.404 6.685 1.00 90.94 95 LYS A CA 1
ATOM 783 C C . LYS A 1 95 ? -14.630 0.608 6.240 1.00 90.94 95 LYS A C 1
ATOM 785 O O . LYS A 1 95 ? -14.319 1.482 5.433 1.00 90.94 95 LYS A O 1
ATOM 790 N N . ALA A 1 96 ? -15.851 0.537 6.769 1.00 90.38 96 ALA A N 1
ATOM 791 C CA . ALA A 1 96 ? -16.882 1.535 6.496 1.00 90.38 96 ALA A CA 1
ATOM 792 C C . ALA A 1 96 ? -16.475 2.928 7.009 1.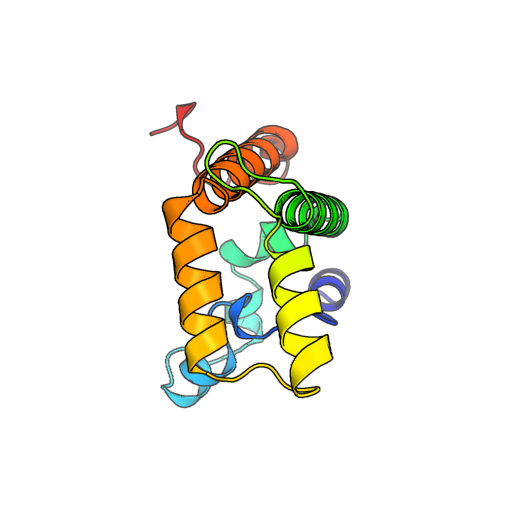00 90.38 96 ALA A C 1
ATOM 794 O O . ALA A 1 96 ? -16.619 3.904 6.272 1.00 90.38 96 ALA A O 1
ATOM 795 N N . VAL A 1 97 ? -15.899 3.020 8.213 1.00 89.38 97 VAL A N 1
ATOM 796 C CA . VAL A 1 97 ? -15.348 4.273 8.766 1.00 89.38 97 VAL A CA 1
ATOM 797 C C . VAL A 1 97 ? -14.249 4.829 7.857 1.00 89.38 97 VAL A C 1
ATOM 799 O O . VAL A 1 97 ? -14.306 5.988 7.448 1.00 89.38 97 VAL A O 1
ATOM 802 N N . TYR A 1 98 ? -13.292 3.992 7.444 1.00 89.94 98 TYR A N 1
ATOM 803 C CA . TYR A 1 98 ? -12.216 4.394 6.533 1.00 89.94 98 TYR A CA 1
ATOM 804 C C . TYR A 1 98 ? -12.735 4.993 5.213 1.00 89.94 98 TYR A C 1
ATOM 806 O O . TYR A 1 98 ? -12.202 5.988 4.710 1.00 89.94 98 TYR A O 1
ATOM 814 N N . LEU A 1 99 ? -13.789 4.398 4.650 1.00 90.12 99 LEU A N 1
ATOM 815 C CA . LEU A 1 99 ? -14.376 4.839 3.386 1.00 90.12 99 LEU A CA 1
ATOM 816 C C . LEU A 1 99 ? -15.224 6.113 3.526 1.00 90.12 99 LEU A C 1
ATOM 818 O O . LEU A 1 99 ? -15.210 6.937 2.612 1.00 90.12 99 LEU A O 1
ATOM 822 N N . ASN A 1 100 ? -15.940 6.288 4.639 1.00 86.56 100 ASN A N 1
ATOM 823 C CA . ASN A 1 100 ? -16.952 7.341 4.783 1.00 86.56 100 ASN A CA 1
ATOM 824 C C . ASN A 1 100 ? -16.442 8.617 5.474 1.00 86.56 100 ASN A C 1
ATOM 826 O O . ASN A 1 100 ? -16.892 9.718 5.135 1.00 86.56 100 ASN A O 1
ATOM 830 N N . ASP A 1 101 ? -15.474 8.499 6.385 1.00 84.62 101 ASP A N 1
ATOM 831 C CA . ASP A 1 101 ? -15.081 9.614 7.260 1.00 84.62 101 ASP A CA 1
ATOM 832 C C . ASP A 1 101 ? -13.983 10.504 6.662 1.00 84.62 101 ASP A C 1
ATOM 834 O O . ASP A 1 101 ? -13.617 11.530 7.232 1.00 84.62 101 ASP A O 1
ATOM 838 N N . GLY A 1 102 ? -13.498 10.170 5.463 1.00 85.00 102 GLY A N 1
ATOM 839 C CA . GLY A 1 102 ? -12.509 10.963 4.728 1.00 85.00 102 GLY A CA 1
ATOM 840 C C . GLY A 1 102 ? -11.077 10.442 4.823 1.00 85.00 102 GLY A C 1
ATOM 841 O O . GLY A 1 102 ? -10.209 10.985 4.144 1.00 85.00 102 GLY A O 1
ATOM 842 N N . TYR A 1 103 ? -10.828 9.358 5.567 1.00 89.50 103 TYR A N 1
ATOM 843 C CA . TYR A 1 103 ? -9.514 8.707 5.611 1.00 89.50 103 TYR A CA 1
ATOM 844 C C . TYR A 1 103 ? -9.035 8.273 4.234 1.00 89.50 103 TYR A C 1
ATOM 846 O O . TYR A 1 103 ? -7.914 8.600 3.856 1.00 89.50 103 TYR A O 1
ATOM 854 N N . LYS A 1 104 ? -9.897 7.609 3.451 1.00 90.69 104 LYS A N 1
ATOM 855 C CA . LYS A 1 104 ? -9.569 7.225 2.073 1.00 90.69 104 LYS A CA 1
ATOM 856 C C . LYS A 1 104 ? -9.055 8.415 1.261 1.00 90.69 104 LYS A C 1
ATOM 858 O O . LYS A 1 104 ? -8.013 8.310 0.627 1.00 90.69 104 LYS A O 1
ATOM 863 N N . ARG A 1 105 ? -9.752 9.551 1.331 1.00 90.44 105 ARG A N 1
ATOM 864 C CA . ARG A 1 105 ? -9.362 10.767 0.615 1.00 90.44 105 ARG A CA 1
ATOM 865 C C . ARG A 1 105 ? -8.028 11.322 1.120 1.00 90.44 105 ARG A C 1
ATOM 867 O O . ARG A 1 105 ? -7.193 11.685 0.306 1.00 90.44 105 ARG A O 1
ATOM 874 N N . ALA A 1 106 ? -7.809 11.360 2.434 1.00 91.69 106 ALA A N 1
ATOM 875 C CA . ALA A 1 106 ? -6.545 11.821 3.011 1.00 91.69 106 ALA A CA 1
ATOM 876 C C . ALA A 1 106 ? -5.357 10.937 2.585 1.00 91.69 106 ALA A C 1
ATOM 878 O O . ALA A 1 106 ? -4.287 11.449 2.260 1.00 91.69 106 ALA A O 1
ATOM 879 N N . VAL A 1 107 ? -5.556 9.615 2.540 1.00 92.31 107 VAL A N 1
ATOM 880 C CA . VAL A 1 107 ? -4.562 8.653 2.043 1.00 92.31 107 VAL A CA 1
ATOM 881 C C . VAL A 1 107 ? -4.299 8.853 0.548 1.00 92.31 107 VAL A C 1
ATOM 883 O O . VAL A 1 107 ? -3.142 8.882 0.139 1.00 92.31 107 VAL A O 1
ATOM 886 N N . GLU A 1 108 ? -5.342 9.034 -0.266 1.00 92.12 108 GLU A N 1
ATOM 887 C CA . GLU A 1 108 ? -5.215 9.303 -1.707 1.00 92.12 108 GLU A CA 1
ATOM 888 C C . GLU A 1 108 ? -4.473 10.619 -1.981 1.00 92.12 108 GLU A C 1
ATOM 890 O O . GLU A 1 108 ? -3.534 10.640 -2.773 1.00 92.12 108 GLU A O 1
ATOM 895 N N . GLU A 1 109 ? -4.827 11.704 -1.287 1.00 92.56 109 GLU A N 1
ATOM 896 C CA . GLU A 1 109 ? -4.125 12.991 -1.381 1.00 92.56 109 GLU A CA 1
ATOM 897 C C . GLU A 1 109 ? -2.653 12.842 -0.973 1.00 92.56 109 GLU A C 1
ATOM 899 O O . GLU A 1 109 ? -1.759 13.372 -1.638 1.00 92.56 109 GLU A O 1
ATOM 904 N N . ARG A 1 110 ? -2.371 12.065 0.081 1.00 93.62 110 ARG A N 1
ATOM 905 C CA . ARG A 1 110 ? -0.997 11.824 0.518 1.00 93.62 110 ARG A CA 1
ATOM 906 C C . ARG A 1 110 ? -0.193 11.000 -0.488 1.00 93.62 110 ARG A C 1
ATOM 908 O O . ARG A 1 110 ? 0.968 11.321 -0.734 1.00 93.62 110 ARG A O 1
ATOM 915 N N . LEU A 1 111 ? -0.806 9.989 -1.099 1.00 92.62 111 LEU A N 1
ATOM 916 C CA . LEU A 1 111 ? -0.197 9.197 -2.167 1.00 92.62 111 LEU A CA 1
ATOM 917 C C . LEU A 1 111 ? 0.133 10.068 -3.386 1.00 92.62 111 LEU A C 1
ATOM 919 O O . LEU A 1 111 ? 1.240 9.992 -3.916 1.00 92.62 111 LEU A O 1
ATOM 923 N N . LEU A 1 112 ? -0.793 10.936 -3.804 1.00 92.62 112 LEU A N 1
ATOM 924 C CA . LEU A 1 112 ? -0.561 11.867 -4.910 1.00 92.62 112 LEU A CA 1
ATOM 925 C C . LEU A 1 112 ? 0.597 12.826 -4.616 1.00 92.62 112 LEU A C 1
ATOM 927 O O . LEU A 1 112 ? 1.416 13.085 -5.502 1.00 92.62 112 LEU A O 1
ATOM 931 N N . ASN A 1 113 ? 0.708 13.308 -3.376 1.00 92.50 113 ASN A N 1
ATOM 932 C CA . ASN A 1 113 ? 1.834 14.132 -2.942 1.00 92.50 113 ASN A CA 1
ATOM 933 C C . ASN A 1 113 ? 3.156 13.356 -2.978 1.00 92.50 113 ASN A C 1
ATOM 935 O O . ASN A 1 113 ? 4.147 13.889 -3.472 1.00 92.50 113 ASN A O 1
ATOM 939 N N . PHE A 1 114 ? 3.172 12.100 -2.520 1.00 93.81 114 PHE A N 1
ATOM 940 C CA . PHE A 1 114 ? 4.357 11.240 -2.579 1.00 93.81 114 PHE A CA 1
ATOM 941 C C . PHE A 1 114 ? 4.847 11.044 -4.020 1.00 93.81 114 PHE A C 1
ATOM 943 O O . PHE A 1 114 ? 6.024 11.262 -4.305 1.00 93.81 114 PHE A O 1
ATOM 950 N N . ILE A 1 115 ? 3.948 10.703 -4.948 1.00 92.31 115 ILE A N 1
ATOM 951 C CA . ILE A 1 115 ? 4.304 10.531 -6.364 1.00 92.31 115 ILE A CA 1
ATOM 952 C C . ILE A 1 115 ? 4.764 11.854 -6.981 1.00 92.31 115 ILE A C 1
ATOM 954 O O . ILE A 1 115 ? 5.780 11.893 -7.669 1.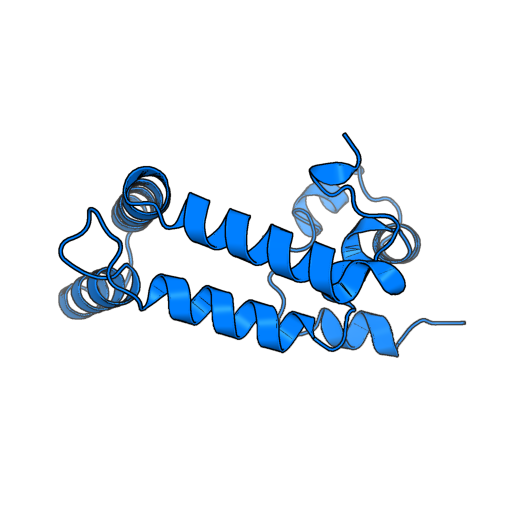00 92.31 115 ILE A O 1
ATOM 958 N N . SER A 1 116 ? 4.057 12.953 -6.709 1.00 91.12 116 SER A N 1
ATOM 959 C CA . SER A 1 116 ? 4.388 14.265 -7.276 1.00 91.12 116 SER A CA 1
ATOM 960 C C . SER A 1 116 ? 5.735 14.787 -6.778 1.00 91.12 116 SER A C 1
ATOM 962 O O . SER A 1 116 ? 6.504 15.339 -7.564 1.00 91.12 116 SER A O 1
ATOM 964 N N . PHE A 1 117 ? 6.043 14.591 -5.494 1.00 91.75 117 PHE A N 1
ATOM 965 C CA . PHE A 1 117 ? 7.310 15.010 -4.899 1.00 91.75 117 PHE A CA 1
ATOM 966 C C . PHE A 1 117 ? 8.493 14.217 -5.464 1.00 91.75 117 PHE A C 1
ATOM 968 O O . PHE A 1 117 ? 9.550 14.788 -5.722 1.00 91.75 117 PHE A O 1
ATOM 975 N N . ASN A 1 118 ? 8.312 12.912 -5.680 1.00 91.50 118 ASN A N 1
ATOM 976 C CA . ASN A 1 118 ? 9.363 12.017 -6.165 1.00 91.50 118 ASN A CA 1
ATOM 977 C C . ASN A 1 118 ? 9.293 11.792 -7.687 1.00 91.50 118 ASN A C 1
ATOM 979 O O . ASN A 1 118 ? 9.894 10.851 -8.198 1.00 91.50 118 ASN A O 1
ATOM 983 N N . TYR A 1 119 ? 8.578 12.636 -8.441 1.00 89.75 119 TYR A N 1
ATOM 984 C CA . TYR A 1 119 ? 8.300 12.416 -9.868 1.00 89.75 119 TYR A CA 1
ATOM 985 C C . TYR A 1 119 ? 9.564 12.353 -10.741 1.00 89.75 119 TYR A C 1
ATOM 987 O O . TYR A 1 119 ? 9.584 11.693 -11.774 1.00 89.75 119 TYR A O 1
ATOM 995 N N . ASN A 1 120 ? 10.651 13.004 -10.324 1.00 89.25 120 ASN A N 1
ATOM 996 C CA . ASN A 1 120 ? 11.955 12.897 -10.983 1.00 89.25 120 ASN A CA 1
ATOM 997 C C . ASN A 1 120 ? 12.537 11.471 -10.940 1.00 89.25 120 ASN A C 1
ATOM 999 O O . ASN A 1 120 ? 13.296 11.104 -11.833 1.00 89.25 120 ASN A O 1
ATOM 1003 N N . LEU A 1 121 ? 12.193 10.689 -9.914 1.00 89.56 121 LEU A N 1
ATOM 1004 C CA . LEU A 1 121 ? 12.589 9.287 -9.742 1.00 89.56 121 LEU A CA 1
ATOM 1005 C C . LEU A 1 121 ? 11.463 8.320 -10.123 1.00 89.56 121 LEU A C 1
ATOM 1007 O O . LEU A 1 121 ? 11.731 7.179 -10.492 1.00 89.56 121 LEU A O 1
ATOM 1011 N N . LEU A 1 122 ? 10.217 8.797 -10.083 1.00 90.62 122 LEU A N 1
ATOM 1012 C CA . LEU A 1 122 ? 9.006 8.043 -10.375 1.00 90.62 122 LEU A CA 1
ATOM 1013 C C . LEU A 1 122 ? 8.216 8.573 -11.606 1.00 90.62 122 LEU A C 1
ATOM 1015 O O . LEU A 1 122 ? 6.989 8.676 -11.533 1.00 90.62 122 LEU A O 1
ATOM 1019 N N . PRO A 1 123 ? 8.852 8.885 -12.759 1.00 89.94 123 PRO A N 1
ATOM 1020 C CA . PRO A 1 123 ? 8.177 9.527 -13.900 1.00 89.94 123 PRO A CA 1
ATOM 1021 C C . PRO A 1 123 ? 7.192 8.614 -14.644 1.00 89.94 123 PRO A C 1
ATOM 1023 O O . PRO A 1 123 ? 6.429 9.066 -15.492 1.00 89.94 123 PRO A O 1
ATOM 1026 N N . MET A 1 124 ? 7.237 7.315 -14.366 1.00 92.31 124 MET A N 1
ATOM 1027 C CA . MET A 1 124 ? 6.345 6.303 -14.923 1.00 92.31 124 MET A CA 1
ATOM 1028 C C . MET A 1 124 ? 4.935 6.335 -14.315 1.00 92.31 124 MET A C 1
ATOM 1030 O O . MET A 1 124 ? 4.014 5.764 -14.895 1.00 92.31 124 MET A O 1
ATOM 1034 N N . TYR A 1 125 ? 4.760 6.968 -13.149 1.00 89.69 125 TYR A N 1
ATOM 1035 C CA . TYR A 1 125 ? 3.465 7.063 -12.480 1.00 89.69 125 TYR A CA 1
ATOM 1036 C C . TYR A 1 125 ? 2.720 8.305 -12.960 1.00 89.69 125 TYR A C 1
ATOM 1038 O O . TYR A 1 125 ? 3.257 9.410 -12.956 1.00 89.69 125 TYR A O 1
ATOM 1046 N N . ALA A 1 126 ? 1.456 8.139 -13.343 1.00 84.44 126 ALA A N 1
ATOM 1047 C CA . ALA A 1 126 ? 0.623 9.266 -13.737 1.00 84.44 126 ALA A CA 1
ATOM 1048 C C . ALA A 1 126 ? 0.326 10.172 -12.531 1.00 84.44 126 ALA A C 1
ATOM 1050 O O . ALA A 1 126 ? -0.014 9.691 -11.447 1.00 84.44 126 ALA A O 1
ATOM 1051 N N . LYS A 1 127 ? 0.395 11.489 -12.743 1.00 80.81 127 LYS A N 1
ATOM 1052 C CA . LYS A 1 127 ? -0.106 12.498 -11.803 1.00 80.81 127 LYS A CA 1
ATOM 1053 C C . LYS A 1 127 ? -1.240 13.306 -12.447 1.00 80.81 127 LYS A C 1
ATOM 1055 O O . LYS A 1 127 ? -1.252 13.416 -13.672 1.00 80.81 127 LYS A O 1
ATOM 1060 N N . PRO A 1 128 ? -2.159 13.896 -11.662 1.00 78.00 128 PRO A N 1
ATOM 1061 C CA . PRO A 1 128 ? -3.322 14.614 -12.190 1.00 78.00 128 PRO A CA 1
ATOM 1062 C C . PRO A 1 128 ? -2.990 15.721 -13.198 1.00 78.00 128 PRO A C 1
ATOM 1064 O O . PRO A 1 128 ? -3.758 15.941 -14.118 1.00 78.00 128 PRO A O 1
ATOM 1067 N N . ASP A 1 129 ? -1.828 16.374 -13.086 1.00 73.06 129 ASP A N 1
ATOM 1068 C CA . ASP A 1 129 ? -1.411 17.421 -14.037 1.00 73.06 129 ASP A CA 1
ATOM 1069 C C . ASP A 1 129 ? -1.068 16.893 -15.448 1.00 73.06 129 ASP A C 1
ATOM 1071 O O . ASP A 1 129 ? -0.786 17.686 -16.345 1.00 73.06 129 ASP A O 1
ATOM 1075 N N . LEU A 1 130 ? -0.993 15.571 -15.634 1.00 63.44 130 LEU A N 1
ATOM 1076 C CA . LEU A 1 130 ? -0.601 14.914 -16.886 1.00 63.44 130 LEU A CA 1
ATOM 1077 C C . LEU A 1 130 ? -1.759 14.196 -17.598 1.00 63.44 130 LEU A C 1
ATOM 1079 O O . LEU A 1 130 ? -1.530 13.675 -18.690 1.00 63.44 130 LEU A O 1
ATOM 1083 N N . VAL A 1 131 ? -2.958 14.138 -16.998 1.00 53.25 131 VAL A N 1
ATOM 1084 C CA . VAL A 1 131 ? -4.124 13.388 -17.510 1.00 53.25 131 VAL A CA 1
ATOM 1085 C C . VAL A 1 131 ? -5.316 14.306 -17.735 1.00 53.25 131 VAL A C 1
ATOM 1087 O O . VAL A 1 131 ? -5.637 15.087 -16.816 1.00 53.25 131 VAL A O 1
#